Protein AF-A0A3B9AJ12-F1 (afdb_monomer_lite)

Sequence (99 aa):
MAGLYLQGIWSWFTLALVFGILPVVELFTTQSTQNVAESEEADRSKRLLFDVLLYLNAPLLFVITGWYLYTIAFQTPSWLEVIGLTLGTGIVVGANGIN

Foldseek 3Di:
DQCLPVPDPCLQVLVCVPVPVVVVVVVVDDDDPDDDPPVVVVVVVPDPVVVVVLVVLVVVLVVLVVSLVCSVVPVVHDPVSNVSNVVSNCVVSVVSVPD

pLDDT: mean 87.62, std 12.57, range [57.19, 98.0]

Secondary structure (DSSP, 8-state):
-HHHHH-GGGGGHHHHIIIIIHHHHHHHSPPP--PPPHHHHHHHTT-HHHHHHHHHHHHHHHHHHHHHHHHHHHS---HHHHHHHHHHHHHHHHHHTT-

Radius of gyration: 17.37 Å; chains: 1; bounding box: 38×25×42 Å

Structure (mmCIF, N/CA/C/O backbone):
data_AF-A0A3B9AJ12-F1
#
_entry.id   AF-A0A3B9AJ12-F1
#
loop_
_atom_site.group_PDB
_atom_site.id
_atom_site.type_symbol
_atom_site.label_atom_id
_atom_site.label_alt_id
_atom_site.label_comp_id
_atom_site.label_asym_id
_atom_site.label_entity_id
_atom_site.label_seq_id
_atom_site.pdbx_PDB_ins_code
_atom_site.Cartn_x
_atom_site.Cartn_y
_atom_site.Cartn_z
_atom_site.occupancy
_atom_site.B_iso_or_equiv
_atom_site.auth_seq_id
_atom_site.auth_comp_id
_atom_site.auth_asym_id
_atom_site.auth_atom_id
_atom_site.pdbx_PDB_model_num
ATOM 1 N N . MET A 1 1 ? -2.646 -5.223 -1.512 1.00 78.44 1 MET A N 1
ATOM 2 C CA . MET A 1 1 ? -2.663 -6.585 -2.092 1.00 78.44 1 MET A CA 1
ATOM 3 C C . MET A 1 1 ? -2.769 -6.574 -3.612 1.00 78.44 1 MET A C 1
ATOM 5 O O . MET A 1 1 ? -1.838 -7.041 -4.246 1.00 78.44 1 MET A O 1
ATOM 9 N N . ALA A 1 2 ? -3.830 -6.013 -4.212 1.00 85.94 2 ALA A N 1
ATOM 10 C CA . ALA A 1 2 ? -4.035 -6.051 -5.671 1.00 85.94 2 ALA A CA 1
ATOM 11 C C . ALA A 1 2 ? -2.830 -5.547 -6.493 1.00 85.94 2 ALA A C 1
ATOM 13 O O . ALA A 1 2 ? -2.423 -6.219 -7.433 1.00 85.94 2 ALA A O 1
ATOM 14 N N . GLY A 1 3 ? -2.202 -4.434 -6.091 1.00 89.25 3 GLY A N 1
ATOM 15 C CA . GLY A 1 3 ? -0.992 -3.935 -6.756 1.00 89.25 3 GLY A CA 1
ATOM 16 C C . GLY A 1 3 ? 0.202 -4.894 -6.685 1.00 89.25 3 GLY A C 1
ATOM 17 O O . GLY A 1 3 ? 0.872 -5.089 -7.689 1.00 89.25 3 GLY A O 1
ATOM 18 N N . LEU A 1 4 ? 0.423 -5.558 -5.543 1.00 91.81 4 LEU A N 1
ATOM 19 C CA . LEU A 1 4 ? 1.517 -6.529 -5.366 1.00 91.81 4 LEU A CA 1
ATOM 20 C C . LEU A 1 4 ? 1.348 -7.786 -6.227 1.00 91.81 4 LEU A C 1
ATOM 22 O O . LEU A 1 4 ? 2.342 -8.421 -6.563 1.00 91.81 4 LEU A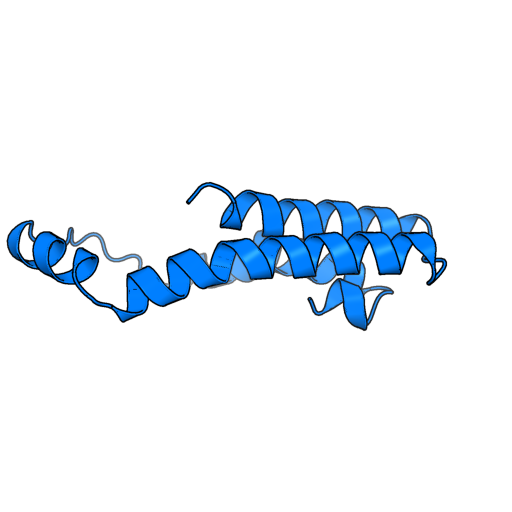 O 1
ATOM 26 N N . TYR A 1 5 ? 0.103 -8.146 -6.551 1.00 92.44 5 TYR A N 1
ATOM 27 C CA . TYR A 1 5 ? -0.215 -9.328 -7.349 1.00 92.44 5 TYR A CA 1
ATOM 28 C C . TYR A 1 5 ? -0.269 -9.034 -8.852 1.00 92.44 5 TYR A C 1
ATOM 30 O O . TYR A 1 5 ? 0.305 -9.776 -9.638 1.00 92.44 5 TYR A O 1
ATOM 38 N N . LEU A 1 6 ? -0.971 -7.968 -9.252 1.00 93.25 6 LEU A N 1
ATOM 39 C CA . LEU A 1 6 ? -1.222 -7.655 -10.663 1.00 93.25 6 LEU A CA 1
ATOM 40 C C . LEU A 1 6 ? -0.132 -6.782 -11.295 1.00 93.25 6 LEU A C 1
ATOM 42 O O . LEU A 1 6 ? 0.029 -6.826 -12.511 1.00 93.25 6 LEU A O 1
ATOM 46 N N . GLN A 1 7 ? 0.579 -5.985 -10.487 1.00 92.94 7 GLN A N 1
ATOM 47 C CA . GLN A 1 7 ? 1.599 -5.033 -10.937 1.00 92.94 7 GLN A CA 1
ATOM 48 C C . GLN A 1 7 ? 1.089 -4.113 -12.069 1.00 92.94 7 GLN A C 1
ATOM 50 O O . GLN A 1 7 ? -0.109 -3.831 -12.187 1.00 92.94 7 GLN A O 1
ATOM 55 N N . GLY A 1 8 ? 1.986 -3.539 -12.864 1.00 93.62 8 GLY A N 1
ATOM 56 C CA . GLY A 1 8 ? 1.669 -2.595 -13.926 1.00 93.62 8 GLY A CA 1
ATOM 57 C C . GLY A 1 8 ? 0.937 -1.375 -13.387 1.00 93.62 8 GLY A C 1
ATOM 58 O O . GLY A 1 8 ? 1.306 -0.791 -12.363 1.00 93.62 8 GLY A O 1
ATOM 59 N N . ILE A 1 9 ? -0.162 -1.020 -14.053 1.00 94.62 9 ILE A N 1
ATOM 60 C CA . ILE A 1 9 ? -1.023 0.092 -13.638 1.00 94.62 9 ILE A CA 1
ATOM 61 C C . ILE A 1 9 ? -1.628 -0.113 -12.240 1.00 94.62 9 ILE A C 1
ATOM 63 O O . ILE A 1 9 ? -1.861 0.857 -11.519 1.00 94.62 9 ILE A O 1
ATOM 67 N N . TRP A 1 10 ? -1.804 -1.365 -11.805 1.00 96.31 10 TRP A N 1
ATOM 68 C CA . TRP A 1 10 ? -2.357 -1.694 -10.490 1.00 96.31 10 TRP A CA 1
ATOM 69 C C . TRP A 1 10 ? -1.408 -1.366 -9.339 1.00 96.31 10 TRP A C 1
ATOM 71 O O . TRP A 1 10 ? -1.858 -1.261 -8.197 1.00 96.31 10 TRP A O 1
ATOM 81 N N . SER A 1 11 ? -0.125 -1.120 -9.618 1.00 96.62 11 SER A N 1
ATOM 82 C CA . SER A 1 11 ? 0.840 -0.627 -8.627 1.00 96.62 11 SER A CA 1
ATOM 83 C C . SER A 1 11 ? 0.395 0.691 -7.986 1.00 96.62 11 SER A C 1
ATOM 85 O O . SER A 1 11 ? 0.712 0.961 -6.833 1.00 96.62 11 SER A O 1
ATOM 87 N N . TRP A 1 12 ? -0.402 1.484 -8.705 1.00 96.88 12 TRP 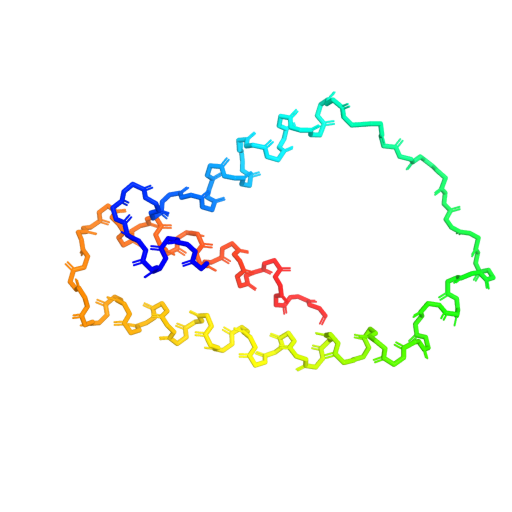A N 1
ATOM 88 C CA . TRP A 1 12 ? -0.923 2.779 -8.263 1.00 96.88 12 TRP A CA 1
ATOM 89 C C . TRP A 1 12 ? -2.311 2.695 -7.622 1.00 96.88 12 TRP A C 1
ATOM 91 O O . TRP A 1 12 ? -2.842 3.705 -7.158 1.00 96.88 12 TRP A O 1
ATOM 101 N N . PHE A 1 13 ? -2.906 1.500 -7.575 1.00 95.81 13 PHE A N 1
ATOM 102 C CA . PHE A 1 13 ? -4.295 1.312 -7.163 1.00 95.81 13 PHE A CA 1
ATOM 103 C C . PHE A 1 13 ? -4.562 1.821 -5.746 1.00 95.81 13 PHE A C 1
ATOM 105 O O . PHE A 1 13 ? -5.570 2.482 -5.526 1.00 95.81 13 PHE A O 1
ATOM 112 N N . THR A 1 14 ? -3.651 1.583 -4.795 1.00 95.56 14 THR A N 1
ATOM 113 C CA . THR A 1 14 ? -3.820 2.083 -3.421 1.00 95.56 14 THR A CA 1
ATOM 114 C C . THR A 1 14 ? -3.893 3.609 -3.378 1.00 95.56 14 THR A C 1
ATOM 116 O O . THR A 1 14 ? -4.729 4.148 -2.663 1.00 95.56 14 THR A O 1
ATOM 119 N N . LEU A 1 15 ? -3.063 4.315 -4.152 1.00 96.31 15 LEU A N 1
ATOM 120 C CA . LEU A 1 15 ? -3.082 5.780 -4.184 1.00 96.31 15 LEU A CA 1
ATOM 121 C C . LEU A 1 15 ? -4.377 6.289 -4.814 1.00 96.31 15 LEU A C 1
ATOM 123 O O . LEU A 1 15 ? -5.020 7.170 -4.253 1.00 96.31 15 LEU A O 1
ATOM 127 N N . ALA A 1 16 ? -4.775 5.706 -5.948 1.00 96.38 16 ALA A N 1
ATOM 128 C CA . ALA A 1 16 ? -6.027 6.054 -6.611 1.00 96.38 16 ALA A CA 1
ATOM 129 C C . ALA A 1 16 ? -7.236 5.802 -5.699 1.00 96.38 16 ALA A C 1
ATOM 131 O O . ALA A 1 16 ? -8.158 6.612 -5.652 1.00 96.38 16 ALA A O 1
ATOM 132 N N . LEU A 1 17 ? -7.218 4.705 -4.940 1.00 95.38 17 LEU A N 1
ATOM 133 C CA . LEU A 1 17 ? -8.277 4.369 -4.002 1.00 95.38 17 LEU A CA 1
ATOM 134 C C . LEU A 1 17 ? -8.322 5.349 -2.827 1.00 95.38 17 LEU A C 1
ATOM 136 O O . LEU A 1 17 ? -9.382 5.897 -2.551 1.00 95.38 17 LEU A O 1
ATOM 140 N N . VAL A 1 18 ? -7.188 5.598 -2.170 1.00 95.56 18 VAL A N 1
ATOM 141 C CA . VAL A 1 18 ? -7.133 6.408 -0.943 1.00 95.56 18 VAL A CA 1
ATOM 142 C C . VAL A 1 18 ? -7.294 7.901 -1.209 1.00 95.56 18 VAL A C 1
ATOM 144 O O . VAL A 1 18 ? -7.959 8.578 -0.437 1.00 95.56 18 VAL A O 1
ATOM 147 N N . PHE A 1 19 ? -6.728 8.421 -2.297 1.00 95.69 19 PHE A N 1
ATOM 148 C CA . PHE A 1 19 ? -6.731 9.861 -2.585 1.00 95.69 19 PHE A CA 1
ATOM 149 C C . PHE A 1 19 ? -7.673 10.271 -3.720 1.00 95.69 19 PHE A C 1
ATOM 151 O O . PHE A 1 19 ? -7.831 11.460 -3.978 1.00 95.69 19 PHE A O 1
ATOM 158 N N . GLY A 1 20 ? -8.292 9.311 -4.406 1.00 96.00 20 GLY A N 1
ATOM 159 C CA . GLY A 1 20 ? -9.273 9.573 -5.457 1.00 96.00 20 GLY A CA 1
ATOM 160 C C . GLY A 1 20 ? -10.644 9.024 -5.092 1.00 96.00 20 GLY A C 1
ATOM 161 O O . GLY A 1 20 ? -11.575 9.782 -4.842 1.00 96.00 20 GLY A O 1
ATOM 162 N N . ILE A 1 21 ? -10.765 7.697 -5.048 1.00 95.50 21 ILE A N 1
ATOM 163 C CA . ILE A 1 21 ? -12.061 7.019 -4.913 1.00 95.50 21 ILE A CA 1
ATOM 164 C C . ILE A 1 21 ? -12.696 7.293 -3.548 1.00 95.50 21 ILE A C 1
ATOM 166 O O . ILE A 1 21 ? -13.858 7.686 -3.504 1.00 95.50 21 ILE A O 1
ATOM 170 N N . LEU A 1 22 ? -11.958 7.106 -2.448 1.00 94.56 22 LEU A N 1
ATOM 171 C CA . LEU A 1 22 ? -12.483 7.311 -1.095 1.00 94.56 22 LEU A CA 1
ATOM 172 C C . LEU A 1 22 ? -12.993 8.747 -0.878 1.00 94.56 22 LEU A C 1
ATOM 174 O O . LEU A 1 22 ? -14.167 8.877 -0.541 1.00 94.56 22 LEU A O 1
ATOM 178 N N . PRO A 1 23 ? -12.219 9.812 -1.173 1.00 94.06 23 PRO A N 1
ATOM 179 C CA . PRO A 1 23 ? -12.712 11.183 -1.064 1.00 94.06 23 PRO A CA 1
ATOM 180 C C . PRO A 1 23 ? -13.975 11.436 -1.890 1.00 94.06 23 PRO A C 1
ATOM 182 O O . PRO A 1 23 ? -14.899 12.095 -1.427 1.00 94.06 23 PRO A O 1
ATOM 185 N N . VAL A 1 24 ? -14.049 10.890 -3.109 1.00 95.56 24 VAL A N 1
ATOM 186 C CA . VAL A 1 24 ? -15.241 11.034 -3.956 1.00 95.56 24 VAL A CA 1
ATOM 187 C C . VAL A 1 24 ? -16.447 10.345 -3.327 1.00 95.56 24 VAL A C 1
ATOM 189 O O . VAL A 1 24 ? -17.526 10.925 -3.315 1.00 95.56 24 VAL A O 1
ATOM 192 N N . VAL A 1 25 ? -16.287 9.138 -2.781 1.00 94.25 25 VAL A N 1
ATOM 193 C CA . VAL A 1 25 ? -17.371 8.430 -2.080 1.00 94.25 25 VAL A CA 1
ATOM 194 C C . VAL A 1 25 ? -17.818 9.207 -0.842 1.00 94.25 25 VAL A C 1
ATOM 196 O O . VAL A 1 25 ? -19.019 9.351 -0.609 1.00 94.25 25 VAL A O 1
ATOM 199 N N . GLU A 1 26 ? -16.878 9.758 -0.077 1.00 91.38 26 GLU A N 1
ATOM 200 C CA . GLU A 1 26 ? -17.168 10.555 1.117 1.00 91.38 26 GLU A CA 1
ATOM 201 C C . GLU A 1 26 ? -18.032 11.787 0.809 1.00 91.38 26 GLU A C 1
ATOM 203 O O . GLU A 1 26 ? -18.915 12.104 1.601 1.00 91.38 26 GLU A O 1
ATOM 208 N N . LEU A 1 27 ? -17.881 12.422 -0.364 1.00 92.00 27 LEU A N 1
ATOM 209 C CA . LEU A 1 27 ? -18.737 13.546 -0.784 1.00 92.00 27 LEU A CA 1
ATOM 210 C C . LEU A 1 27 ? -20.222 13.176 -0.916 1.00 92.00 27 LEU A C 1
ATOM 212 O O . LEU A 1 27 ? -21.084 14.047 -0.800 1.00 92.00 27 LEU A O 1
ATOM 216 N N . PHE A 1 28 ? -20.530 11.903 -1.169 1.00 92.56 28 PHE A N 1
ATOM 217 C CA . PHE A 1 28 ? -21.901 11.410 -1.330 1.00 92.56 28 PHE A CA 1
ATOM 218 C C . PHE A 1 28 ? -22.420 10.657 -0.099 1.00 92.56 28 PHE A C 1
ATOM 220 O O . PHE A 1 28 ? -23.568 10.213 -0.101 1.00 92.56 28 PHE A O 1
ATOM 227 N N . THR A 1 29 ? -21.603 10.505 0.947 1.00 87.31 29 THR A N 1
ATOM 228 C CA . THR A 1 29 ? -21.964 9.736 2.143 1.00 87.31 29 THR A CA 1
ATOM 229 C C . THR A 1 29 ? -22.270 10.677 3.306 1.00 87.31 29 THR A C 1
ATOM 231 O O . THR A 1 29 ? -21.466 11.537 3.655 1.00 87.31 29 THR A O 1
ATOM 234 N N . THR A 1 30 ? -23.428 10.517 3.948 1.00 77.88 30 THR A N 1
ATOM 235 C CA . THR A 1 30 ? -23.783 11.320 5.125 1.00 77.88 30 THR A CA 1
ATOM 236 C C . THR A 1 30 ? -22.925 10.903 6.317 1.00 77.88 30 THR A C 1
ATOM 238 O O . THR A 1 30 ? -23.016 9.764 6.777 1.00 77.88 30 THR A O 1
ATOM 241 N N . GLN A 1 31 ? -22.115 11.816 6.848 1.00 70.69 31 GLN A N 1
ATOM 242 C CA . GLN A 1 31 ? -21.392 11.563 8.093 1.00 70.69 31 GLN A CA 1
ATOM 243 C C . GLN A 1 31 ? -22.345 11.664 9.290 1.00 70.69 31 GLN A C 1
ATOM 245 O O . GLN A 1 31 ? -23.073 12.646 9.439 1.00 70.69 31 GLN A O 1
ATOM 250 N N . SER A 1 32 ? -22.358 10.637 10.143 1.00 71.69 32 SER A N 1
ATOM 251 C CA . SER A 1 32 ? -23.095 10.681 11.408 1.00 71.69 32 SER A CA 1
ATOM 252 C C . SER A 1 32 ? -22.350 11.569 12.402 1.00 71.69 32 SER A C 1
ATOM 254 O O . SER A 1 32 ? -21.182 11.327 12.691 1.00 71.69 32 SER A O 1
ATOM 256 N N . THR A 1 33 ? -23.029 12.573 12.951 1.00 70.31 33 THR A N 1
ATOM 257 C CA . THR A 1 33 ? -22.520 13.421 14.043 1.00 70.31 33 THR A CA 1
ATOM 258 C C . THR A 1 33 ? -22.936 12.912 15.426 1.00 70.31 33 THR A C 1
ATOM 260 O O . THR A 1 33 ? -22.663 13.564 16.433 1.00 70.31 33 THR A O 1
ATOM 263 N N . GLN A 1 34 ? -23.620 11.763 15.499 1.00 72.12 34 GLN A N 1
ATOM 264 C CA . GLN A 1 34 ? -23.990 11.155 16.774 1.00 72.12 34 GLN A CA 1
ATOM 265 C C . GLN A 1 34 ? -22.780 10.462 17.396 1.00 72.12 34 GLN A C 1
ATOM 267 O O . GLN A 1 34 ? -22.293 9.457 16.877 1.00 72.12 34 GLN A O 1
ATOM 272 N N . ASN A 1 35 ? -22.333 10.986 18.537 1.00 66.50 35 ASN A N 1
ATOM 273 C CA . ASN A 1 35 ? -21.395 10.282 19.401 1.00 66.50 35 ASN A CA 1
ATOM 274 C C . ASN A 1 35 ? -22.084 9.058 20.011 1.00 66.50 35 ASN A C 1
ATOM 276 O O . ASN A 1 35 ? -23.235 9.130 20.448 1.00 66.50 35 ASN A O 1
ATOM 280 N N . VAL A 1 36 ? -21.368 7.937 20.038 1.00 66.38 36 VAL A N 1
ATOM 281 C CA . VAL A 1 36 ? -21.802 6.726 20.740 1.00 66.38 36 VAL A CA 1
ATOM 282 C C . VAL A 1 36 ? -21.886 7.056 22.232 1.00 66.38 36 VAL A C 1
ATOM 284 O O . VAL A 1 36 ? -21.004 7.721 22.771 1.00 66.38 36 VAL A O 1
ATOM 287 N N . ALA A 1 37 ? -22.964 6.649 22.901 1.00 67.31 37 ALA A N 1
ATOM 288 C CA . ALA A 1 37 ? -23.106 6.876 24.337 1.00 67.31 37 ALA A CA 1
ATOM 289 C C . ALA A 1 37 ? -22.030 6.086 25.107 1.00 67.31 37 ALA A C 1
ATOM 291 O O . ALA A 1 37 ? -21.797 4.918 24.797 1.00 67.31 37 ALA A O 1
ATOM 292 N N . GLU A 1 38 ? -21.424 6.684 26.142 1.00 63.09 38 GLU A N 1
ATOM 293 C CA . GLU A 1 38 ? -20.358 6.066 26.965 1.00 63.09 38 GLU A CA 1
ATOM 294 C C . GLU A 1 38 ? -20.715 4.650 27.466 1.00 63.09 38 GLU A C 1
ATOM 296 O O . GLU A 1 38 ? -19.851 3.782 27.587 1.00 63.09 38 GLU A O 1
ATOM 301 N N . SER A 1 39 ? -22.003 4.376 27.708 1.00 62.12 39 SER A N 1
ATOM 302 C CA . SER A 1 39 ? -22.497 3.062 28.137 1.00 62.12 39 SER A CA 1
ATOM 303 C C . SER A 1 39 ? -22.378 1.957 27.075 1.00 62.12 39 SER A C 1
ATOM 305 O O . SER A 1 39 ? -22.347 0.784 27.435 1.00 62.12 39 SER A O 1
ATOM 307 N N . GLU A 1 40 ? -22.316 2.298 25.784 1.00 61.81 40 GLU A N 1
ATOM 308 C CA . GLU A 1 40 ? -22.146 1.346 24.673 1.00 61.81 40 GLU A CA 1
ATOM 309 C C . GLU A 1 40 ? -20.673 1.134 24.279 1.00 61.81 40 GLU A C 1
ATOM 311 O O . GLU A 1 40 ? -20.333 0.108 23.683 1.00 61.81 40 GLU A O 1
ATOM 316 N N . GLU A 1 41 ? -19.776 2.068 24.610 1.00 59.38 41 GLU A N 1
ATOM 317 C CA . GLU A 1 41 ? -18.343 1.948 24.305 1.00 59.38 41 GLU A CA 1
ATOM 318 C C . GLU A 1 41 ? -17.657 0.864 25.150 1.00 59.38 41 GLU A C 1
ATOM 320 O O . GLU A 1 41 ? -16.866 0.072 24.625 1.00 59.38 41 GLU A O 1
ATOM 325 N N . ALA A 1 42 ? -18.028 0.748 26.431 1.00 57.41 42 ALA A N 1
ATOM 326 C CA . ALA A 1 42 ? -17.480 -0.247 27.359 1.00 57.41 42 ALA A CA 1
ATOM 327 C C . ALA A 1 42 ? -17.767 -1.710 26.955 1.00 57.41 42 ALA A C 1
ATOM 329 O O . ALA A 1 42 ? -17.077 -2.626 27.415 1.00 57.41 42 ALA A O 1
ATOM 330 N N . ASP A 1 43 ? -18.762 -1.932 26.090 1.00 59.03 43 ASP A N 1
ATOM 331 C CA . ASP A 1 43 ? -19.183 -3.257 25.624 1.00 59.03 43 ASP A CA 1
ATOM 332 C C . ASP A 1 43 ? -18.561 -3.638 24.265 1.00 59.03 43 ASP A C 1
ATOM 334 O O . ASP A 1 43 ? -18.413 -4.822 23.951 1.00 59.03 43 ASP A O 1
ATOM 338 N N . ARG A 1 44 ? -18.115 -2.657 23.461 1.00 58.88 44 ARG A N 1
ATOM 339 C CA . ARG A 1 44 ? -17.424 -2.923 22.182 1.00 58.88 44 ARG A CA 1
ATOM 340 C C . ARG A 1 44 ? -16.014 -3.465 22.392 1.00 58.88 44 ARG A C 1
ATOM 342 O O . ARG A 1 44 ? -15.635 -4.409 21.705 1.00 58.88 44 ARG A O 1
ATOM 349 N N . SER A 1 45 ? -15.280 -2.931 23.370 1.00 57.19 45 SER A N 1
ATOM 350 C CA . SER A 1 45 ? -13.900 -3.347 23.677 1.00 57.19 45 SER A CA 1
ATOM 351 C C . SER A 1 45 ? -13.796 -4.776 24.236 1.00 57.19 45 SER A C 1
ATOM 353 O O . SER A 1 45 ? -12.732 -5.374 24.170 1.00 57.19 45 SER A O 1
ATOM 355 N N . LYS A 1 46 ? -14.892 -5.363 24.740 1.00 59.09 46 LYS A N 1
ATOM 356 C CA . LYS A 1 46 ? -14.909 -6.711 25.346 1.00 59.09 46 LYS A CA 1
ATOM 357 C C . LYS A 1 46 ? -15.257 -7.839 24.376 1.00 59.09 46 LYS A C 1
ATOM 359 O O . LYS A 1 46 ? -15.403 -8.994 24.781 1.00 59.09 46 LYS A O 1
ATOM 364 N N . ARG A 1 47 ? -15.463 -7.532 23.097 1.00 72.19 47 ARG A N 1
ATOM 365 C CA . ARG A 1 47 ? -15.838 -8.551 22.118 1.00 72.19 47 ARG A CA 1
ATOM 366 C C . ARG A 1 47 ? -14.579 -9.223 21.586 1.00 72.19 47 ARG A C 1
ATOM 368 O O . ARG A 1 47 ? -13.826 -8.608 20.844 1.00 72.19 47 ARG A O 1
ATOM 375 N N . LEU A 1 48 ? -14.461 -10.520 21.868 1.00 81.94 48 LEU A N 1
ATOM 376 C CA . LEU A 1 48 ? -13.460 -11.462 21.338 1.00 81.94 48 LEU A CA 1
ATOM 377 C C . LEU A 1 48 ? -13.114 -11.253 19.851 1.00 81.94 48 LEU A C 1
ATOM 379 O O . LEU A 1 48 ? -11.978 -11.460 19.443 1.00 81.94 48 LEU A O 1
ATOM 383 N N . LEU A 1 49 ? -14.088 -10.835 19.037 1.00 84.88 49 LEU A N 1
ATOM 384 C CA . LEU A 1 49 ? -13.874 -10.514 17.627 1.00 84.88 49 LEU A CA 1
ATOM 385 C C . LEU A 1 49 ? -12.858 -9.379 17.422 1.00 84.88 49 LEU A C 1
ATOM 387 O O . LEU A 1 49 ? -12.009 -9.503 16.546 1.00 84.88 49 LEU A O 1
ATOM 391 N N . PHE A 1 50 ? -12.931 -8.293 18.199 1.00 82.69 50 PHE A N 1
ATOM 392 C CA . PHE A 1 50 ? -11.991 -7.180 18.065 1.00 82.69 50 PHE A CA 1
ATOM 393 C C . PHE A 1 50 ? -10.585 -7.604 18.468 1.00 82.69 50 PHE A C 1
ATOM 395 O O . PHE A 1 50 ? -9.668 -7.335 17.706 1.00 82.69 50 PHE A O 1
ATOM 402 N N . ASP A 1 51 ? -10.427 -8.350 19.565 1.00 86.31 51 ASP A N 1
ATOM 403 C CA . ASP A 1 51 ? -9.120 -8.874 19.983 1.00 86.31 51 ASP A CA 1
ATOM 404 C C . ASP A 1 51 ? -8.516 -9.796 18.919 1.00 86.31 51 ASP A C 1
ATOM 406 O O . ASP A 1 51 ? -7.345 -9.676 18.569 1.00 86.31 51 ASP A O 1
ATOM 410 N N . VAL A 1 52 ? -9.317 -10.697 18.341 1.00 88.88 52 VAL A N 1
ATOM 411 C CA . VAL A 1 52 ? -8.852 -11.579 17.262 1.00 88.88 52 VAL A CA 1
ATOM 412 C C . VAL A 1 52 ? -8.418 -10.768 16.041 1.00 88.88 52 VAL A C 1
ATOM 414 O O . VAL A 1 52 ? -7.346 -11.025 15.496 1.00 88.88 52 VAL A O 1
ATOM 417 N N . LEU A 1 53 ? -9.206 -9.775 15.619 1.00 87.44 53 LEU A N 1
ATOM 418 C CA . LEU A 1 53 ? -8.835 -8.896 14.506 1.00 87.44 53 LEU A CA 1
ATOM 419 C C . LEU A 1 53 ? -7.563 -8.091 14.821 1.00 87.44 53 LEU A C 1
ATOM 421 O O . LEU A 1 53 ? -6.712 -7.943 13.946 1.00 87.44 53 LEU A O 1
ATOM 425 N N . LEU A 1 54 ? -7.399 -7.654 16.072 1.00 86.69 54 LEU A N 1
ATOM 426 C CA . LEU A 1 54 ? -6.217 -6.958 16.577 1.00 86.69 54 LEU A CA 1
ATOM 427 C C . LEU A 1 54 ? -4.957 -7.806 16.422 1.00 86.69 54 LEU A C 1
ATOM 429 O O . LEU A 1 54 ? -3.976 -7.395 15.804 1.00 86.69 54 LEU A O 1
ATOM 433 N N . TYR A 1 55 ? -4.999 -9.024 16.959 1.00 89.31 55 TYR A N 1
ATOM 434 C CA . TYR A 1 55 ? -3.856 -9.924 16.950 1.00 89.31 55 TYR A CA 1
ATOM 435 C C . TYR A 1 55 ? -3.569 -10.479 15.558 1.00 89.31 55 TYR A C 1
ATOM 437 O O . TYR A 1 55 ? -2.414 -10.771 15.269 1.00 89.31 55 TYR A O 1
ATOM 445 N N . LEU A 1 56 ? -4.575 -10.592 14.683 1.00 90.75 56 LEU A N 1
ATOM 446 C CA . LEU A 1 56 ? -4.387 -10.958 13.275 1.00 90.75 56 LEU A CA 1
ATOM 447 C C . LEU A 1 56 ? -3.821 -9.815 12.423 1.00 90.75 56 LEU A C 1
ATOM 449 O O . LEU A 1 56 ? -3.194 -10.084 11.396 1.00 90.75 56 LEU A O 1
ATOM 453 N N . ASN A 1 57 ? -3.984 -8.558 12.835 1.00 91.31 57 ASN A N 1
ATOM 454 C CA . ASN A 1 57 ? -3.438 -7.417 12.105 1.00 91.31 57 ASN A CA 1
ATOM 455 C C . ASN A 1 57 ? -1.898 -7.444 12.072 1.00 91.31 57 ASN A C 1
ATOM 457 O O . ASN A 1 57 ? -1.291 -7.287 11.014 1.00 91.31 57 ASN A O 1
ATOM 461 N N . ALA A 1 58 ? -1.252 -7.741 13.202 1.00 91.06 58 ALA A N 1
ATOM 462 C CA . ALA A 1 58 ? 0.207 -7.834 13.279 1.00 91.06 58 ALA A CA 1
ATOM 463 C C . ALA A 1 58 ? 0.828 -8.830 12.265 1.00 91.06 58 ALA A C 1
ATOM 465 O O . ALA A 1 58 ? 1.664 -8.410 11.461 1.00 91.06 58 ALA A O 1
ATOM 466 N N . PRO A 1 59 ? 0.443 -10.124 12.213 1.00 93.25 59 PRO A N 1
ATOM 467 C CA . PRO A 1 59 ? 0.970 -11.053 11.218 1.00 93.25 59 PRO A CA 1
ATOM 468 C C . PRO A 1 59 ? 0.593 -10.647 9.789 1.00 93.25 59 PRO A C 1
ATOM 470 O O . PRO A 1 59 ? 1.408 -10.823 8.884 1.00 93.25 59 PRO A O 1
ATOM 473 N N . LEU A 1 60 ? -0.586 -10.055 9.568 1.00 92.69 60 LEU A N 1
ATOM 474 C CA . LEU A 1 60 ? -0.978 -9.553 8.251 1.00 92.69 60 LEU A CA 1
ATOM 475 C C . LEU A 1 60 ? -0.014 -8.465 7.746 1.00 92.69 60 LEU A C 1
ATOM 477 O O . LEU A 1 60 ? 0.394 -8.505 6.585 1.00 92.69 60 LEU A O 1
ATOM 481 N N . LEU A 1 61 ? 0.407 -7.539 8.612 1.00 93.50 61 LEU A N 1
ATOM 482 C CA . LEU A 1 61 ? 1.393 -6.506 8.277 1.00 93.50 61 LEU A CA 1
ATOM 483 C C . LEU A 1 61 ? 2.747 -7.099 7.876 1.00 93.50 61 LEU A C 1
ATOM 485 O O . LEU A 1 61 ? 3.342 -6.662 6.885 1.00 93.50 61 LEU A O 1
ATOM 489 N N . PHE A 1 62 ? 3.217 -8.121 8.596 1.00 94.06 62 PHE A N 1
ATOM 490 C CA . PHE A 1 62 ? 4.447 -8.831 8.235 1.00 94.06 62 PHE A CA 1
ATOM 491 C C . PHE A 1 62 ? 4.317 -9.550 6.893 1.00 94.06 62 PHE A C 1
ATOM 493 O O . PHE A 1 62 ? 5.234 -9.472 6.078 1.00 94.06 62 PHE A O 1
ATOM 500 N N . VAL A 1 63 ? 3.177 -10.193 6.623 1.00 96.00 63 VAL A N 1
ATOM 501 C CA . VAL A 1 63 ? 2.915 -10.851 5.334 1.00 96.00 63 VAL A CA 1
ATOM 502 C C . VAL A 1 63 ? 2.910 -9.838 4.189 1.00 96.00 63 VAL A C 1
ATOM 504 O O . VAL A 1 63 ? 3.558 -10.075 3.173 1.00 96.00 63 VAL A O 1
ATOM 507 N N . ILE A 1 64 ? 2.237 -8.693 4.346 1.00 95.31 64 ILE A N 1
ATOM 5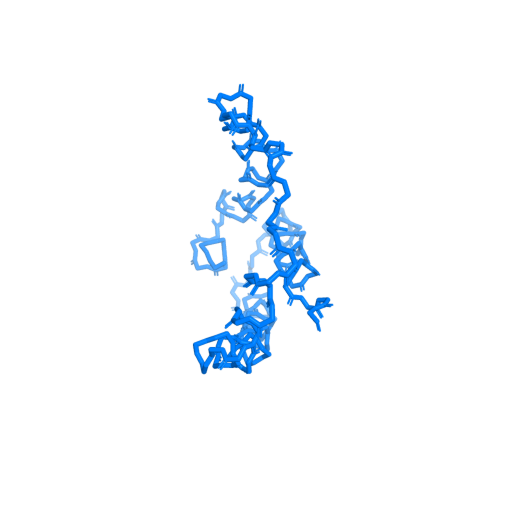08 C CA . ILE A 1 64 ? 2.205 -7.628 3.328 1.00 95.31 64 ILE A CA 1
ATOM 509 C C . ILE A 1 64 ? 3.613 -7.110 3.046 1.00 95.31 64 ILE A C 1
ATOM 511 O O . ILE A 1 64 ? 4.016 -7.002 1.888 1.00 95.31 64 ILE A O 1
ATOM 515 N N . THR A 1 65 ? 4.360 -6.804 4.104 1.00 96.12 65 THR A N 1
ATOM 516 C CA . THR A 1 65 ? 5.715 -6.258 3.993 1.00 96.12 65 THR A CA 1
ATOM 517 C C . THR A 1 65 ? 6.659 -7.277 3.359 1.00 96.12 65 THR A C 1
ATOM 519 O O . THR A 1 65 ? 7.393 -6.945 2.432 1.00 96.12 65 THR A O 1
ATOM 522 N N . GLY A 1 66 ? 6.601 -8.535 3.797 1.00 97.69 66 GLY A N 1
ATOM 523 C CA . GLY A 1 66 ? 7.386 -9.627 3.228 1.00 97.69 66 GLY A CA 1
ATOM 524 C C . GLY A 1 66 ? 7.060 -9.876 1.756 1.00 97.69 66 GLY A C 1
ATOM 525 O O . GLY A 1 66 ? 7.973 -10.029 0.949 1.00 97.69 66 GLY A O 1
ATOM 526 N N . TRP A 1 67 ? 5.777 -9.848 1.382 1.00 97.69 67 TRP A N 1
ATOM 527 C CA . TRP A 1 67 ? 5.360 -9.984 -0.013 1.00 97.69 67 TRP A CA 1
ATOM 528 C C . TRP A 1 67 ? 5.862 -8.811 -0.857 1.00 97.69 67 TRP A C 1
ATOM 530 O O . TRP A 1 67 ? 6.437 -9.032 -1.917 1.00 97.69 67 TRP A O 1
ATOM 540 N N . TYR A 1 68 ? 5.750 -7.576 -0.371 1.00 97.81 68 TYR A N 1
ATOM 541 C CA . TYR A 1 68 ? 6.339 -6.421 -1.046 1.00 97.81 68 TYR A CA 1
ATOM 542 C C . TYR A 1 68 ? 7.842 -6.596 -1.293 1.00 97.81 68 TYR A C 1
ATOM 544 O O . TYR A 1 68 ? 8.287 -6.477 -2.435 1.00 97.81 68 TYR A O 1
ATOM 552 N N . LEU A 1 69 ? 8.614 -6.956 -0.264 1.00 97.88 69 LEU A N 1
ATOM 553 C CA . LEU A 1 69 ? 10.053 -7.188 -0.406 1.00 97.88 69 LEU A CA 1
ATOM 554 C C . LEU A 1 69 ? 10.355 -8.311 -1.405 1.00 97.88 69 LEU A C 1
ATOM 556 O O . LEU A 1 69 ? 11.241 -8.157 -2.242 1.00 97.88 69 LEU A O 1
ATOM 56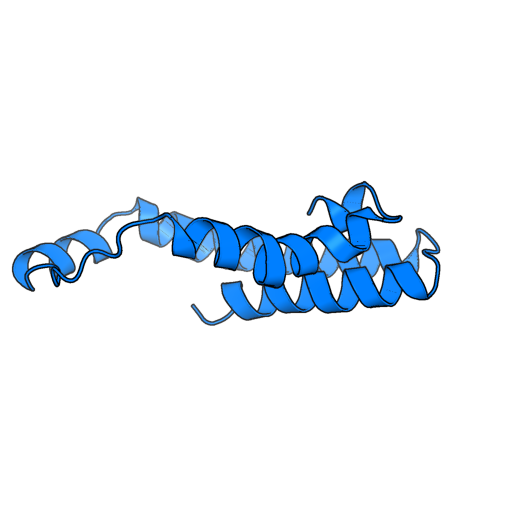0 N N . TYR A 1 70 ? 9.592 -9.405 -1.364 1.00 97.94 70 TYR A N 1
ATOM 561 C CA . TYR A 1 70 ? 9.704 -10.496 -2.330 1.00 97.94 70 TYR A CA 1
ATOM 562 C C . TYR A 1 70 ? 9.437 -10.017 -3.765 1.00 97.94 70 TYR A C 1
ATOM 564 O O . TYR A 1 70 ? 10.210 -10.318 -4.673 1.00 97.94 70 TYR A O 1
ATOM 572 N N . THR A 1 71 ? 8.381 -9.231 -3.978 1.00 97.19 71 THR A N 1
ATOM 573 C CA . THR A 1 71 ? 8.026 -8.691 -5.294 1.00 97.19 71 THR A CA 1
ATOM 574 C C . THR A 1 71 ? 9.135 -7.797 -5.848 1.00 97.19 71 THR A C 1
ATOM 576 O O . THR A 1 71 ? 9.543 -7.976 -6.995 1.00 97.19 71 THR A O 1
ATOM 579 N N . ILE A 1 72 ? 9.673 -6.879 -5.040 1.00 96.75 72 ILE A N 1
ATOM 580 C CA . ILE A 1 72 ? 10.774 -6.002 -5.466 1.00 96.75 72 ILE A CA 1
ATOM 581 C C . ILE A 1 72 ? 12.052 -6.802 -5.749 1.00 96.75 72 ILE A C 1
ATOM 583 O O . ILE A 1 72 ? 12.748 -6.514 -6.720 1.00 96.75 72 ILE A O 1
ATOM 587 N N . ALA A 1 73 ? 12.353 -7.812 -4.931 1.00 96.94 73 ALA A N 1
ATOM 588 C CA . ALA A 1 73 ? 13.582 -8.590 -5.053 1.00 96.94 73 ALA A CA 1
ATOM 589 C C . ALA A 1 73 ? 13.576 -9.573 -6.234 1.00 96.94 73 ALA A C 1
ATOM 591 O O . ALA A 1 73 ? 14.620 -9.781 -6.848 1.00 96.94 73 ALA A O 1
ATOM 592 N N . PHE A 1 74 ? 12.431 -10.189 -6.550 1.00 96.94 74 PHE A N 1
ATOM 593 C CA . PHE A 1 74 ? 12.391 -11.351 -7.448 1.00 96.94 74 PHE A CA 1
ATOM 594 C C . PHE A 1 74 ? 11.528 -11.183 -8.699 1.00 96.94 74 PHE A C 1
ATOM 596 O O . PHE A 1 74 ? 11.698 -11.960 -9.634 1.00 96.94 74 PHE A O 1
ATOM 603 N N . GLN A 1 75 ? 10.620 -10.204 -8.757 1.00 94.50 75 GLN A N 1
ATOM 604 C CA . GLN A 1 75 ? 9.719 -10.035 -9.911 1.00 94.50 75 GLN A CA 1
ATOM 605 C C . GLN A 1 75 ? 10.145 -8.921 -10.875 1.00 94.50 75 GLN A C 1
ATOM 607 O O . GLN A 1 75 ? 9.454 -8.665 -11.856 1.00 94.50 75 GLN A O 1
ATOM 612 N N . THR A 1 76 ? 11.286 -8.271 -10.621 1.00 94.12 76 THR A N 1
ATOM 613 C CA . THR A 1 76 ? 11.883 -7.244 -11.499 1.00 94.12 76 THR A CA 1
ATOM 614 C C . THR A 1 76 ? 10.890 -6.182 -12.020 1.00 94.12 76 THR A C 1
ATOM 616 O O . THR A 1 76 ? 10.862 -5.925 -13.225 1.00 94.12 76 THR A O 1
ATOM 619 N N . PRO A 1 77 ? 10.057 -5.563 -11.157 1.00 95.38 77 PRO A N 1
ATOM 620 C CA . PRO A 1 77 ? 9.145 -4.506 -11.588 1.00 95.38 77 PRO A CA 1
ATOM 621 C C . PRO A 1 77 ? 9.917 -3.298 -12.138 1.00 95.38 77 PRO A C 1
ATOM 623 O O . PRO A 1 77 ? 11.029 -2.987 -11.702 1.00 95.38 77 PRO A O 1
ATOM 626 N N . SER A 1 78 ? 9.313 -2.584 -13.082 1.00 97.12 78 SER A N 1
ATOM 627 C CA . SER A 1 78 ? 9.837 -1.320 -13.597 1.00 97.12 78 SER A CA 1
ATOM 628 C C . SER A 1 78 ? 9.928 -0.261 -12.496 1.00 97.12 78 SER A C 1
ATOM 630 O O . SER A 1 78 ? 9.226 -0.310 -11.486 1.00 97.12 78 SER A O 1
ATOM 632 N N . TRP A 1 79 ? 10.756 0.764 -12.709 1.00 97.19 79 TRP A N 1
ATOM 633 C CA . TRP A 1 79 ? 10.955 1.828 -11.719 1.00 97.19 79 TRP A CA 1
ATOM 634 C C . TRP A 1 79 ? 9.645 2.538 -11.320 1.00 97.19 79 TRP A C 1
ATOM 636 O O . TRP A 1 79 ? 9.471 2.894 -10.156 1.00 97.19 79 TRP A O 1
ATOM 646 N N . LEU A 1 80 ? 8.703 2.703 -12.259 1.00 97.50 80 LEU A N 1
ATOM 647 C CA . LEU A 1 80 ? 7.388 3.295 -11.986 1.00 97.50 80 LEU A CA 1
ATOM 648 C C . LEU A 1 80 ? 6.546 2.404 -11.076 1.00 97.50 80 LEU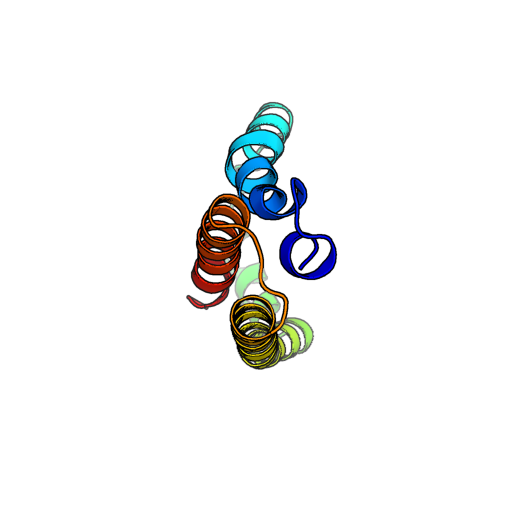 A C 1
ATOM 650 O O . LEU A 1 80 ? 5.892 2.895 -10.158 1.00 97.50 80 LEU A O 1
ATOM 654 N N . GLU A 1 81 ? 6.565 1.096 -11.319 1.00 97.25 81 GLU A N 1
ATOM 655 C CA . GLU A 1 81 ? 5.865 0.129 -10.478 1.00 97.25 81 GLU A CA 1
ATOM 656 C C . GLU A 1 81 ? 6.475 0.091 -9.080 1.00 97.25 81 GLU A C 1
ATOM 658 O O . GLU A 1 81 ? 5.727 0.122 -8.110 1.00 97.25 81 GLU A O 1
ATOM 663 N N . VAL A 1 82 ? 7.808 0.125 -8.951 1.00 97.88 82 VAL A N 1
ATOM 664 C CA . VAL A 1 82 ? 8.481 0.203 -7.644 1.00 97.88 82 VAL A CA 1
ATOM 665 C C . VAL A 1 82 ? 7.965 1.398 -6.846 1.00 97.88 82 VAL A C 1
ATOM 667 O O . VAL A 1 82 ? 7.599 1.229 -5.686 1.00 97.88 82 VAL A O 1
ATOM 670 N N . ILE A 1 83 ? 7.869 2.588 -7.448 1.00 98.00 83 ILE A N 1
ATOM 671 C CA . ILE A 1 83 ? 7.357 3.783 -6.757 1.00 98.00 83 ILE A CA 1
ATOM 672 C C . ILE A 1 83 ? 5.904 3.587 -6.324 1.00 98.00 83 ILE A C 1
ATOM 674 O O . ILE A 1 83 ? 5.588 3.794 -5.152 1.00 98.00 83 ILE A O 1
ATOM 678 N N . GLY A 1 84 ? 5.032 3.156 -7.240 1.00 97.44 84 GLY A N 1
ATOM 679 C CA . GLY A 1 84 ? 3.619 2.924 -6.936 1.00 97.44 84 GLY A CA 1
ATOM 680 C C . GLY A 1 84 ? 3.435 1.903 -5.809 1.00 97.44 84 GLY A C 1
ATOM 681 O O . GLY A 1 84 ? 2.737 2.173 -4.831 1.00 97.44 84 GLY A O 1
ATOM 682 N N . LEU A 1 85 ? 4.136 0.768 -5.894 1.00 97.75 85 LEU A N 1
ATOM 683 C CA . LEU A 1 85 ? 4.108 -0.289 -4.886 1.00 97.75 85 LEU A CA 1
ATOM 684 C C . LEU A 1 85 ? 4.692 0.170 -3.550 1.00 97.75 85 LEU A C 1
ATOM 686 O O . LEU A 1 85 ? 4.125 -0.174 -2.516 1.00 97.75 85 LEU A O 1
ATOM 690 N N . THR A 1 86 ? 5.777 0.950 -3.548 1.00 97.50 86 THR A N 1
ATOM 691 C CA . THR A 1 86 ? 6.387 1.481 -2.317 1.00 97.50 86 THR A CA 1
ATOM 692 C C . THR A 1 86 ? 5.414 2.407 -1.602 1.00 97.50 86 THR A C 1
ATOM 694 O O . THR A 1 86 ? 5.118 2.204 -0.426 1.00 97.50 86 THR A O 1
ATOM 697 N N . LEU A 1 87 ? 4.872 3.399 -2.317 1.00 97.62 87 LEU A N 1
ATOM 698 C CA . LEU A 1 87 ? 3.932 4.364 -1.749 1.00 97.62 87 LEU A CA 1
ATOM 699 C C . LEU A 1 87 ? 2.651 3.663 -1.285 1.00 97.62 87 LEU A C 1
ATOM 701 O O . LEU A 1 87 ? 2.202 3.865 -0.161 1.00 97.62 87 LEU A O 1
ATOM 705 N N . GLY A 1 88 ? 2.091 2.785 -2.120 1.00 96.56 88 GLY A N 1
ATOM 706 C CA . GLY A 1 88 ? 0.878 2.041 -1.802 1.00 96.56 88 GLY A CA 1
ATOM 707 C C . GLY A 1 88 ? 1.049 1.100 -0.610 1.00 96.56 88 GLY A C 1
ATOM 708 O O . GLY A 1 88 ? 0.197 1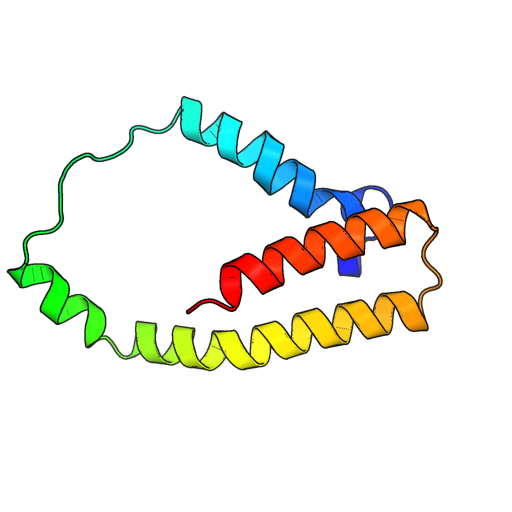.073 0.276 1.00 96.56 88 GLY A O 1
ATOM 709 N N . THR A 1 89 ? 2.147 0.347 -0.552 1.00 96.50 89 THR A N 1
ATOM 710 C CA . THR A 1 89 ? 2.437 -0.544 0.583 1.00 96.50 89 THR A CA 1
ATOM 711 C C . THR A 1 89 ? 2.693 0.265 1.851 1.00 96.50 89 THR A C 1
ATOM 713 O O . THR A 1 89 ? 2.161 -0.084 2.902 1.00 96.50 89 THR A O 1
ATOM 716 N N . GLY A 1 90 ? 3.422 1.381 1.750 1.00 95.38 90 GLY A N 1
ATOM 717 C CA . GLY A 1 90 ? 3.669 2.295 2.864 1.00 95.38 90 GLY A CA 1
ATOM 718 C C . GLY A 1 90 ? 2.383 2.868 3.462 1.00 95.38 90 GLY A C 1
ATOM 719 O O . GLY A 1 90 ? 2.237 2.869 4.679 1.00 95.38 90 GLY A O 1
ATOM 720 N N . ILE A 1 91 ? 1.417 3.271 2.628 1.00 95.00 91 ILE A N 1
ATOM 721 C CA . ILE A 1 91 ? 0.094 3.728 3.090 1.00 95.00 91 ILE A CA 1
ATOM 722 C C . ILE A 1 91 ? -0.632 2.613 3.848 1.00 95.00 91 ILE A C 1
ATOM 724 O O . ILE A 1 91 ? -1.134 2.847 4.943 1.00 95.00 91 ILE A O 1
ATOM 728 N N . VAL A 1 92 ? -0.674 1.397 3.292 1.00 93.38 92 VAL A N 1
ATOM 729 C CA . VAL A 1 92 ? -1.363 0.261 3.926 1.00 93.38 92 VAL A CA 1
ATOM 730 C C . VAL A 1 92 ? -0.731 -0.078 5.273 1.00 93.38 92 VAL A C 1
ATOM 732 O O . VAL A 1 92 ? -1.445 -0.181 6.267 1.00 93.38 92 VAL A O 1
ATOM 735 N N . VAL A 1 93 ? 0.593 -0.229 5.322 1.00 93.56 93 VAL A N 1
ATOM 736 C CA . VAL A 1 93 ? 1.305 -0.586 6.556 1.00 93.56 93 VAL A CA 1
ATOM 737 C C . VAL A 1 93 ? 1.236 0.550 7.575 1.00 93.56 93 VAL A C 1
ATOM 739 O O . VAL A 1 93 ? 0.965 0.293 8.741 1.00 93.56 93 VAL A O 1
ATOM 742 N N . GLY A 1 94 ? 1.408 1.802 7.148 1.00 92.06 94 GLY A N 1
ATOM 743 C CA . GLY A 1 94 ? 1.336 2.970 8.025 1.00 92.06 94 GLY A CA 1
ATOM 744 C C . GLY A 1 94 ? -0.049 3.171 8.641 1.00 92.06 94 GLY A C 1
ATOM 745 O O . GLY A 1 94 ? -0.149 3.408 9.838 1.00 92.06 94 GLY A O 1
ATOM 746 N N . ALA A 1 95 ? -1.118 3.011 7.856 1.00 90.75 95 ALA A N 1
ATOM 747 C CA . ALA A 1 95 ? -2.485 3.150 8.357 1.00 90.75 95 ALA A CA 1
ATOM 748 C C . ALA A 1 95 ? -2.900 2.005 9.298 1.00 90.75 95 ALA A C 1
ATOM 750 O O . ALA A 1 95 ? -3.680 2.229 10.216 1.00 90.75 95 ALA A O 1
ATOM 751 N N . ASN A 1 96 ? -2.386 0.786 9.085 1.00 88.44 96 ASN A N 1
ATOM 752 C CA . ASN A 1 96 ? -2.759 -0.387 9.887 1.00 88.44 96 ASN A CA 1
ATOM 753 C C . ASN A 1 96 ? -1.788 -0.670 11.051 1.00 88.44 96 ASN A C 1
ATOM 755 O O . ASN A 1 96 ? -2.128 -1.440 11.941 1.00 88.44 96 ASN A O 1
ATOM 759 N N . GLY A 1 97 ? -0.591 -0.076 11.073 1.00 76.56 97 GLY A N 1
ATOM 760 C CA . GLY A 1 97 ? 0.448 -0.346 12.076 1.00 76.56 97 GLY A CA 1
ATOM 761 C C . GLY A 1 97 ? 0.379 0.482 13.363 1.00 76.56 97 GLY A C 1
ATOM 762 O O . GLY A 1 97 ? 1.129 0.187 14.286 1.00 76.56 97 GLY A O 1
ATOM 763 N N . ILE A 1 98 ? -0.482 1.505 13.438 1.00 60.53 98 ILE A N 1
ATOM 764 C CA . ILE A 1 98 ? -0.577 2.447 14.580 1.00 60.53 98 ILE A CA 1
ATOM 765 C C . ILE A 1 98 ? -1.488 1.932 15.712 1.00 60.53 98 ILE A C 1
ATOM 767 O O . ILE A 1 98 ? -1.622 2.601 16.731 1.00 60.53 98 ILE A O 1
ATOM 771 N N . ASN A 1 99 ? -2.114 0.766 15.539 1.00 58.09 99 ASN A N 1
ATOM 772 C CA . ASN A 1 99 ? -3.118 0.248 16.467 1.00 58.09 99 ASN A CA 1
ATOM 773 C C . ASN A 1 99 ? -2.697 0.255 17.947 1.00 58.09 99 ASN A C 1
ATOM 775 O O . ASN A 1 99 ? -1.683 -0.408 18.265 1.00 58.09 99 ASN A O 1
#